Protein AF-A0A0F9AWV9-F1 (afdb_monomer_lite)

Organism: NCBI:txid412755

Foldseek 3Di:
DDPPDPDPVV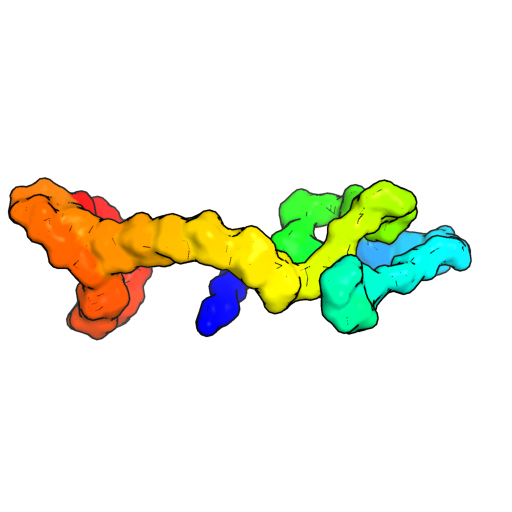LLVVQVVVLVVVQVVDPCQDWAAAPPPRHTDDLSVVCSVVVVDHSVVSSVQNVDPPDHDHDPVVVCVVCVVVVVVVVVVVQWDAFPPPRHTDRPVVVCVVVVNDDPVNCVVRD

Radius of gyration: 19.89 Å; chains: 1; bounding box: 36×35×56 Å

Secondary structure (DSSP, 8-state):
--------HHHHHHHHHHHHHHHHH-TT---EE-TTT--EE-HHHHHHHTTTS-HHHHHHHHH-SS-----HHHHHHHTHHHHHHHHHHHHEEE-TTT--EEEHHHHHHHTTT--TTTTTTT-

Structure (mmCIF, N/CA/C/O backbone):
data_AF-A0A0F9AWV9-F1
#
_entry.id   AF-A0A0F9AWV9-F1
#
loop_
_atom_site.group_PDB
_atom_site.id
_atom_site.type_symbol
_atom_site.label_atom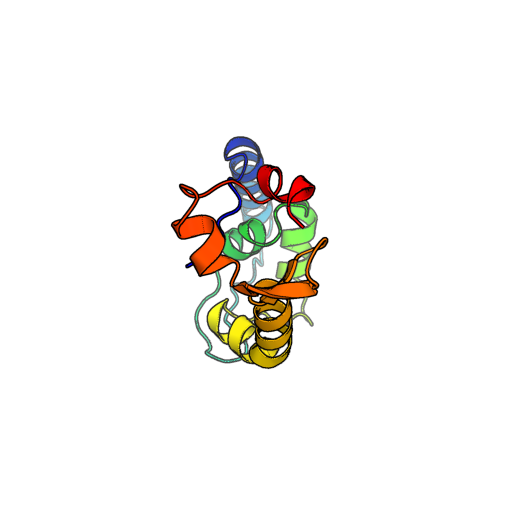_id
_atom_site.label_alt_id
_atom_site.label_comp_id
_atom_site.label_asym_id
_atom_site.label_entity_id
_atom_site.label_seq_id
_atom_site.pdbx_PDB_ins_code
_atom_site.Cartn_x
_atom_site.Cartn_y
_atom_site.Cartn_z
_atom_site.occupancy
_atom_site.B_iso_or_equiv
_atom_site.auth_seq_id
_atom_site.auth_comp_id
_atom_site.auth_asym_id
_atom_site.auth_atom_id
_atom_site.pdbx_PDB_model_num
ATOM 1 N N . MET A 1 1 ? -16.782 7.134 6.431 1.00 32.28 1 MET A N 1
ATOM 2 C CA . MET A 1 1 ? -15.881 8.279 6.681 1.00 32.28 1 MET A CA 1
ATOM 3 C C . MET A 1 1 ? -14.447 7.781 6.620 1.00 32.28 1 MET A C 1
ATOM 5 O O . MET A 1 1 ? -14.052 6.996 7.470 1.00 32.28 1 MET A O 1
ATOM 9 N N . SER A 1 2 ? -13.712 8.127 5.565 1.00 36.44 2 SER A N 1
ATOM 10 C CA . SER A 1 2 ? -12.294 7.796 5.407 1.00 36.44 2 SER A CA 1
ATOM 11 C C . SER A 1 2 ? -11.456 8.670 6.339 1.00 36.44 2 SER A C 1
ATOM 13 O O . SER A 1 2 ? -11.571 9.894 6.333 1.00 36.44 2 SER A O 1
ATOM 15 N N . TYR A 1 3 ? -10.640 8.023 7.167 1.00 35.41 3 TYR A N 1
ATOM 16 C CA . TYR A 1 3 ? -9.728 8.654 8.114 1.00 35.41 3 TYR A CA 1
ATOM 17 C C . TYR A 1 3 ? -8.543 9.250 7.338 1.00 35.41 3 TYR A C 1
ATOM 19 O O . TYR A 1 3 ? -7.450 8.694 7.308 1.00 35.41 3 TYR A O 1
ATOM 27 N N . PHE A 1 4 ? -8.763 10.364 6.641 1.00 39.56 4 PHE A N 1
ATOM 28 C CA . PHE A 1 4 ? -7.668 11.119 6.047 1.00 39.56 4 PHE A CA 1
ATOM 29 C C . PHE A 1 4 ? -6.883 11.767 7.191 1.00 39.56 4 PHE A C 1
ATOM 31 O O . PHE A 1 4 ? -7.268 12.813 7.718 1.00 39.56 4 PHE A O 1
ATOM 38 N N . ARG A 1 5 ? -5.767 11.138 7.595 1.00 48.06 5 ARG A N 1
ATOM 39 C CA . ARG A 1 5 ? -4.667 11.873 8.232 1.00 48.06 5 ARG A CA 1
ATOM 40 C C . ARG A 1 5 ? -4.451 13.119 7.373 1.00 48.06 5 ARG A C 1
ATOM 42 O O . ARG A 1 5 ? -4.350 12.999 6.155 1.00 48.06 5 ARG A O 1
ATOM 49 N N . LYS A 1 6 ? -4.431 14.307 7.982 1.00 45.22 6 LYS A N 1
ATOM 50 C CA . LYS A 1 6 ? -3.985 15.533 7.309 1.00 45.22 6 LYS A CA 1
ATOM 51 C C . LYS A 1 6 ? -2.525 15.313 6.920 1.00 45.22 6 LYS A C 1
ATOM 53 O O . LYS A 1 6 ? -1.625 15.546 7.720 1.00 45.22 6 LYS A O 1
ATOM 58 N N . LEU A 1 7 ? -2.315 14.735 5.743 1.00 53.72 7 LEU A N 1
ATOM 59 C CA . LEU A 1 7 ? -1.002 14.452 5.202 1.00 53.72 7 LEU A CA 1
ATOM 60 C C . LEU A 1 7 ? -0.325 15.790 4.935 1.00 53.72 7 LEU A C 1
ATOM 62 O O . LEU A 1 7 ? -0.938 16.725 4.417 1.00 53.72 7 LEU A O 1
ATOM 66 N N . ASN A 1 8 ? 0.949 15.885 5.305 1.00 60.72 8 ASN A N 1
ATOM 67 C CA . ASN A 1 8 ? 1.783 16.983 4.859 1.00 60.72 8 ASN A CA 1
ATOM 68 C C . ASN A 1 8 ? 2.010 16.774 3.355 1.00 60.72 8 ASN A C 1
ATOM 70 O O . ASN A 1 8 ? 2.891 16.012 2.955 1.00 60.72 8 ASN A O 1
ATOM 74 N N . ASN A 1 9 ? 1.134 17.373 2.539 1.00 71.31 9 ASN A N 1
ATOM 75 C CA . ASN A 1 9 ? 1.028 17.119 1.100 1.00 71.31 9 ASN A CA 1
ATOM 76 C C . ASN A 1 9 ? 2.391 17.177 0.393 1.00 71.31 9 ASN A C 1
ATOM 78 O O . ASN A 1 9 ? 2.637 16.382 -0.506 1.00 71.31 9 ASN A O 1
ATOM 82 N N . ALA A 1 10 ? 3.302 18.055 0.826 1.00 80.88 10 ALA A N 1
ATOM 83 C CA . ALA A 1 10 ? 4.619 18.219 0.214 1.00 80.88 10 ALA A CA 1
ATOM 84 C C . ALA A 1 10 ? 5.476 16.936 0.230 1.00 80.88 10 ALA A C 1
ATOM 86 O O . ALA A 1 10 ? 6.055 16.576 -0.793 1.00 80.88 10 ALA A O 1
ATOM 87 N N . ALA A 1 11 ? 5.526 16.218 1.357 1.00 81.44 11 ALA A N 1
ATOM 88 C CA . ALA A 1 11 ? 6.337 15.003 1.482 1.00 81.44 11 ALA A CA 1
ATOM 89 C C . ALA A 1 11 ? 5.775 13.848 0.636 1.00 81.44 11 ALA A C 1
ATOM 91 O O . ALA A 1 11 ? 6.528 13.108 0.003 1.00 81.44 11 ALA A O 1
ATOM 92 N N . LEU A 1 12 ? 4.443 13.730 0.576 1.00 84.38 12 LEU A N 1
ATOM 93 C CA . LEU A 1 12 ? 3.780 12.757 -0.291 1.00 84.38 12 LEU A CA 1
ATOM 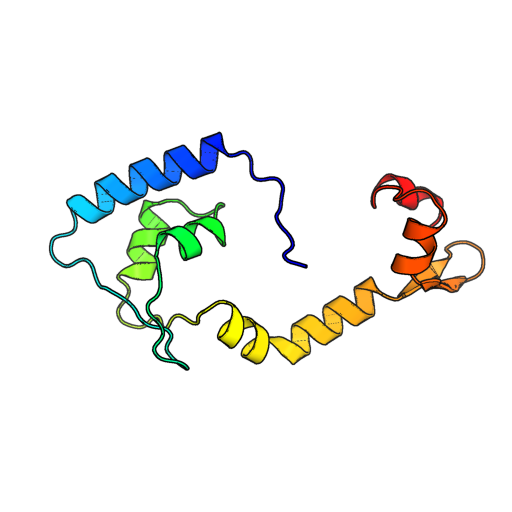94 C C . LEU A 1 12 ? 4.086 13.044 -1.765 1.00 84.38 12 LEU A C 1
ATOM 96 O O . LEU A 1 12 ? 4.458 12.132 -2.502 1.00 84.38 12 LEU A O 1
ATOM 100 N N . TRP A 1 13 ? 3.972 14.307 -2.187 1.00 87.75 13 TRP A N 1
ATOM 101 C CA . TRP A 1 13 ? 4.258 14.710 -3.564 1.00 87.75 13 TRP A CA 1
ATOM 102 C C . TRP A 1 13 ? 5.706 14.422 -3.965 1.00 87.75 13 TRP A C 1
ATOM 104 O O . TRP A 1 13 ? 5.933 13.885 -5.050 1.00 87.75 13 TRP A O 1
ATOM 114 N N . ASP A 1 14 ? 6.678 14.695 -3.093 1.00 90.44 14 ASP A N 1
ATOM 115 C CA . ASP A 1 14 ? 8.084 14.362 -3.348 1.00 90.44 14 ASP A CA 1
ATOM 116 C C . ASP A 1 14 ? 8.293 12.845 -3.528 1.00 90.44 14 ASP A C 1
ATOM 118 O O . ASP A 1 14 ? 8.901 12.405 -4.509 1.00 90.44 14 ASP A O 1
ATOM 122 N N . ASN A 1 15 ? 7.701 12.020 -2.656 1.00 89.31 15 ASN A N 1
ATOM 123 C CA . ASN A 1 15 ? 7.754 10.564 -2.797 1.00 89.31 15 ASN A CA 1
ATOM 124 C C . ASN A 1 15 ? 7.067 10.069 -4.079 1.00 89.31 15 ASN A C 1
ATOM 126 O O . ASN A 1 15 ? 7.610 9.192 -4.753 1.00 89.31 15 ASN A O 1
ATOM 130 N N . ILE A 1 16 ? 5.931 10.655 -4.472 1.00 92.44 16 ILE A N 1
ATOM 131 C CA . ILE A 1 16 ? 5.262 10.346 -5.746 1.00 92.44 16 ILE A CA 1
ATOM 132 C C . ILE A 1 16 ? 6.184 10.671 -6.927 1.00 92.44 16 ILE A C 1
ATOM 134 O O . ILE A 1 16 ? 6.307 9.867 -7.854 1.00 92.44 16 ILE A O 1
ATOM 138 N N . HIS A 1 17 ? 6.855 11.826 -6.913 1.00 93.38 17 HIS A N 1
ATOM 139 C CA . HIS A 1 17 ? 7.781 12.211 -7.979 1.00 93.38 17 HIS A CA 1
ATOM 140 C C . HIS A 1 17 ? 8.975 11.259 -8.083 1.00 93.38 17 HIS A C 1
ATOM 142 O O . HIS A 1 17 ? 9.335 10.844 -9.190 1.00 93.38 17 HIS A O 1
ATOM 148 N N . LYS A 1 18 ? 9.568 10.877 -6.950 1.00 94.75 18 LYS A N 1
ATOM 149 C CA . LYS A 1 18 ? 10.671 9.906 -6.899 1.00 94.75 18 LYS A CA 1
ATOM 150 C C . LYS A 1 18 ? 10.229 8.516 -7.359 1.00 94.75 18 LYS A C 1
ATOM 152 O O . LYS A 1 18 ? 10.927 7.881 -8.153 1.00 94.75 18 LYS A O 1
ATOM 157 N N . LEU A 1 19 ? 9.039 8.080 -6.948 1.00 94.56 19 LEU A N 1
ATOM 158 C CA . LEU A 1 19 ? 8.456 6.814 -7.385 1.00 94.56 19 LEU A CA 1
ATOM 159 C C . LEU A 1 19 ? 8.210 6.810 -8.898 1.00 94.56 19 LEU A C 1
ATOM 161 O O . LEU A 1 19 ? 8.636 5.882 -9.574 1.00 94.56 19 LEU A O 1
ATOM 165 N N . ARG A 1 20 ? 7.627 7.879 -9.457 1.00 95.19 20 ARG A N 1
ATOM 166 C CA . ARG A 1 20 ? 7.433 8.033 -10.912 1.00 95.19 20 ARG A CA 1
ATOM 167 C C . ARG A 1 20 ? 8.735 7.899 -11.693 1.00 95.19 20 ARG A C 1
ATOM 169 O O . ARG A 1 20 ? 8.751 7.249 -12.734 1.00 95.19 20 ARG A O 1
ATOM 176 N N . LYS A 1 21 ? 9.818 8.517 -11.213 1.00 95.31 21 LYS A N 1
ATOM 177 C CA . LYS A 1 21 ? 11.145 8.380 -11.835 1.00 95.31 21 LYS A CA 1
ATOM 178 C C . LYS A 1 21 ? 11.640 6.936 -11.774 1.00 95.31 21 LYS A C 1
ATOM 180 O O . LYS A 1 21 ? 12.105 6.429 -12.784 1.00 95.31 21 LYS A O 1
ATOM 185 N N . SER A 1 22 ? 11.480 6.278 -10.629 1.00 94.56 22 SER A N 1
ATOM 186 C CA . SER A 1 22 ? 11.914 4.889 -10.430 1.00 94.56 22 SER A CA 1
ATOM 187 C C . SER A 1 22 ? 11.142 3.913 -11.323 1.00 94.56 22 SER A C 1
ATOM 189 O O . SER A 1 22 ? 11.748 3.060 -11.955 1.00 94.56 22 SER A O 1
ATOM 191 N N . ILE A 1 23 ? 9.824 4.094 -11.460 1.00 94.75 23 ILE A N 1
ATOM 192 C CA . ILE A 1 23 ? 8.973 3.283 -12.345 1.00 94.75 23 ILE A CA 1
ATOM 193 C C . ILE A 1 23 ? 9.407 3.412 -13.808 1.00 94.75 23 ILE A C 1
ATOM 195 O O . ILE A 1 23 ? 9.476 2.413 -14.509 1.00 94.75 23 ILE A O 1
ATOM 199 N N . LYS A 1 24 ? 9.741 4.623 -14.274 1.00 93.81 24 LYS A N 1
ATOM 200 C CA . LYS A 1 24 ? 10.216 4.834 -15.655 1.00 93.81 24 LYS A CA 1
ATOM 201 C C . LYS A 1 24 ? 11.536 4.123 -15.962 1.00 93.81 24 LYS A C 1
ATOM 203 O O . LYS A 1 24 ? 11.816 3.869 -17.127 1.00 93.81 24 LYS A O 1
ATOM 208 N N . LEU A 1 25 ? 12.349 3.867 -14.939 1.00 93.62 25 LEU A N 1
ATOM 209 C CA . LEU A 1 25 ? 13.610 3.137 -15.066 1.00 93.62 25 LEU A CA 1
ATOM 210 C C . LEU A 1 25 ? 13.419 1.620 -14.939 1.00 93.62 25 LEU A C 1
ATOM 212 O O . LEU A 1 25 ? 14.362 0.885 -15.205 1.00 93.62 25 LEU A O 1
ATOM 216 N N . GLU A 1 26 ? 12.230 1.154 -14.544 1.00 93.00 26 GLU A N 1
ATOM 217 C CA . GLU A 1 26 ? 11.909 -0.262 -14.389 1.00 93.00 26 GLU A CA 1
ATOM 218 C C . GLU A 1 26 ? 11.282 -0.798 -15.689 1.00 93.00 26 GLU A C 1
ATOM 220 O O . GLU A 1 26 ? 10.096 -0.566 -15.941 1.00 93.00 26 GLU A O 1
ATOM 225 N N . PRO A 1 27 ? 12.042 -1.519 -16.536 1.00 89.00 27 PRO A N 1
ATOM 226 C CA . PRO A 1 27 ? 11.573 -1.935 -17.859 1.00 89.00 27 PRO A CA 1
ATOM 227 C C . PRO A 1 27 ? 10.408 -2.927 -17.798 1.00 89.00 27 PRO A C 1
ATOM 229 O O . PRO A 1 27 ? 9.617 -2.996 -18.733 1.00 89.00 27 PRO A O 1
ATOM 232 N N . ASN A 1 28 ? 10.285 -3.680 -16.701 1.00 92.31 28 ASN A N 1
ATOM 233 C CA . ASN A 1 28 ? 9.254 -4.699 -16.514 1.00 92.31 28 ASN A CA 1
ATOM 234 C C . ASN A 1 28 ? 8.311 -4.331 -15.366 1.00 92.31 28 ASN A C 1
ATOM 236 O O . ASN A 1 28 ? 8.006 -5.164 -14.506 1.00 92.31 28 ASN A O 1
ATOM 240 N N . PHE A 1 29 ? 7.870 -3.072 -15.324 1.00 94.25 29 PHE A N 1
ATOM 241 C CA . PHE A 1 29 ? 6.962 -2.619 -14.282 1.00 94.25 29 PHE A CA 1
ATOM 242 C C . PHE A 1 29 ? 5.657 -3.428 -14.304 1.00 94.25 29 PHE A C 1
ATOM 244 O O . PHE A 1 29 ? 4.849 -3.325 -15.222 1.00 94.25 29 PHE A O 1
ATOM 251 N N . LYS A 1 30 ? 5.444 -4.234 -13.262 1.00 93.38 30 LYS A N 1
ATOM 252 C CA . LYS A 1 30 ? 4.216 -5.018 -13.108 1.00 93.38 30 LYS A CA 1
ATOM 253 C C . LYS A 1 30 ? 2.993 -4.154 -12.845 1.00 93.38 30 LYS A C 1
ATOM 255 O O . LYS A 1 30 ? 2.906 -3.477 -11.819 1.00 93.38 30 LYS A O 1
ATOM 260 N N . GLU A 1 31 ? 1.996 -4.301 -13.698 1.00 94.12 31 GLU A N 1
ATOM 261 C CA . GLU A 1 31 ? 0.622 -3.944 -13.370 1.00 94.12 31 GLU A CA 1
ATOM 262 C C . GLU A 1 31 ? 0.045 -4.976 -12.399 1.00 94.12 31 GLU A C 1
ATOM 264 O O . GLU A 1 31 ? 0.367 -6.167 -12.454 1.00 94.12 31 GLU A O 1
ATOM 269 N N . ARG A 1 32 ? -0.778 -4.515 -11.456 1.00 94.88 32 ARG A N 1
ATOM 270 C CA . ARG A 1 32 ? -1.374 -5.386 -10.443 1.00 94.88 32 ARG A CA 1
ATOM 271 C C . ARG A 1 32 ? -2.866 -5.209 -10.372 1.00 94.88 32 ARG A C 1
ATOM 273 O O . ARG A 1 32 ? -3.396 -4.114 -10.521 1.00 94.88 32 ARG A O 1
ATOM 280 N N . VAL A 1 33 ? -3.513 -6.310 -10.028 1.00 96.31 33 VAL A N 1
ATOM 281 C CA . VAL A 1 33 ? -4.933 -6.368 -9.721 1.00 96.31 33 VAL A CA 1
ATOM 282 C C . VAL A 1 33 ? -5.130 -6.863 -8.296 1.00 96.31 33 VAL A C 1
ATOM 284 O O . VAL A 1 33 ? -4.284 -7.563 -7.736 1.00 96.31 33 VAL A O 1
ATOM 287 N N . CYS A 1 34 ? -6.267 -6.507 -7.711 1.00 95.88 34 CYS A N 1
ATOM 288 C CA . CYS A 1 34 ? -6.722 -7.041 -6.444 1.00 95.88 34 CYS A CA 1
ATOM 289 C C . CYS A 1 34 ? -6.832 -8.558 -6.560 1.00 95.88 34 CYS A C 1
ATOM 291 O O . CYS A 1 34 ? -7.523 -9.068 -7.444 1.00 95.88 34 CYS A O 1
ATOM 293 N N . TRP A 1 35 ? -6.202 -9.274 -5.637 1.00 95.19 35 TRP A N 1
ATOM 294 C CA . TRP A 1 35 ? -6.224 -10.728 -5.617 1.00 95.19 35 TRP A CA 1
ATOM 295 C C . TRP A 1 35 ? -7.652 -11.287 -5.580 1.00 95.19 35 TRP A C 1
ATOM 297 O O . TRP A 1 35 ? -7.970 -12.211 -6.328 1.00 95.19 35 TRP A O 1
ATOM 307 N N . ASN A 1 36 ? -8.527 -10.654 -4.794 1.00 94.69 36 ASN A N 1
ATOM 308 C CA . ASN A 1 36 ? -9.907 -11.085 -4.600 1.00 94.69 36 ASN A CA 1
ATOM 309 C C . ASN A 1 36 ? -10.851 -10.652 -5.738 1.00 94.69 36 ASN A C 1
ATOM 311 O O . ASN A 1 36 ? -11.442 -11.493 -6.405 1.00 94.69 36 ASN A O 1
ATOM 315 N N . CYS A 1 37 ? -10.998 -9.344 -5.989 1.00 95.00 37 CYS A N 1
ATOM 316 C CA . CYS A 1 37 ? -12.012 -8.828 -6.924 1.00 95.00 37 CYS A CA 1
ATOM 317 C C . CYS A 1 37 ? -11.488 -8.496 -8.328 1.00 95.00 37 CYS A C 1
ATOM 319 O O . CYS A 1 37 ? -12.239 -7.971 -9.144 1.00 95.00 37 CYS A O 1
ATOM 321 N N . LYS A 1 38 ? -10.199 -8.736 -8.597 1.00 96.44 38 LYS A N 1
ATOM 322 C CA . LYS A 1 38 ? -9.524 -8.475 -9.884 1.00 96.44 38 LYS A CA 1
ATOM 323 C C . LYS A 1 38 ? -9.554 -7.020 -10.373 1.00 96.44 38 LYS A C 1
ATOM 325 O O . LYS A 1 38 ? -9.097 -6.742 -11.473 1.00 96.44 38 LYS A O 1
ATOM 330 N N . LYS A 1 39 ? -10.007 -6.076 -9.542 1.00 95.19 39 LYS A N 1
ATOM 331 C CA . LYS A 1 39 ? -9.911 -4.635 -9.810 1.00 95.19 39 LYS A CA 1
ATOM 332 C C . LYS A 1 39 ? -8.448 -4.212 -9.947 1.00 95.19 39 LYS A C 1
ATOM 334 O O . LYS A 1 39 ? -7.642 -4.571 -9.092 1.00 95.19 39 LYS A O 1
ATOM 339 N N . GLU A 1 40 ? -8.133 -3.408 -10.953 1.00 96.12 40 GLU A N 1
ATOM 340 C CA . GLU A 1 40 ? -6.815 -2.787 -11.114 1.00 96.12 40 GLU A CA 1
ATOM 341 C C . GLU A 1 40 ? -6.408 -1.985 -9.874 1.00 96.12 40 GLU A C 1
ATOM 343 O O . GLU A 1 40 ? -7.223 -1.307 -9.236 1.00 96.12 40 GLU A O 1
ATOM 348 N N . LEU A 1 41 ? -5.132 -2.093 -9.516 1.00 94.88 41 LEU A N 1
ATOM 349 C CA . LEU A 1 41 ? -4.548 -1.407 -8.377 1.00 94.88 41 LEU A CA 1
ATOM 350 C C . LEU A 1 41 ? -3.550 -0.363 -8.847 1.00 94.88 41 LEU A C 1
ATOM 352 O O . LEU A 1 41 ? -2.743 -0.594 -9.745 1.00 94.88 41 LEU A O 1
ATOM 356 N N . ASN A 1 42 ? -3.559 0.766 -8.152 1.00 93.38 42 ASN A N 1
ATOM 357 C CA . ASN A 1 42 ? -2.644 1.857 -8.399 1.00 93.38 42 ASN A CA 1
ATOM 358 C C . ASN A 1 42 ? -1.565 1.892 -7.309 1.00 93.38 42 ASN A C 1
ATOM 360 O O . ASN A 1 42 ? -1.862 2.017 -6.120 1.00 93.38 42 ASN A O 1
ATOM 364 N N . ILE A 1 43 ? -0.298 1.822 -7.715 1.00 93.94 43 ILE A N 1
ATOM 365 C CA . ILE A 1 43 ? 0.842 1.895 -6.793 1.00 93.94 43 ILE A CA 1
ATOM 366 C C . ILE A 1 43 ? 0.885 3.217 -6.010 1.00 93.94 43 ILE A C 1
ATOM 368 O O . ILE A 1 43 ? 1.390 3.247 -4.890 1.00 93.94 43 ILE A O 1
ATOM 372 N N . TYR A 1 44 ? 0.340 4.311 -6.555 1.00 92.19 44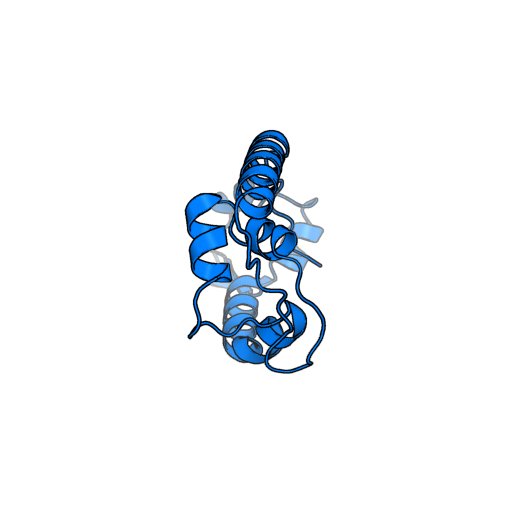 TYR A N 1
ATOM 373 C CA . TYR A 1 44 ? 0.287 5.592 -5.845 1.00 92.19 44 TYR A CA 1
ATOM 374 C C . TYR A 1 44 ? -0.701 5.561 -4.674 1.00 92.19 44 TYR A C 1
ATOM 376 O O . TYR A 1 44 ? -0.423 6.178 -3.648 1.00 92.19 44 TYR A O 1
ATOM 384 N N . ASP A 1 45 ? -1.797 4.805 -4.791 1.00 88.31 45 ASP A N 1
ATOM 385 C CA . ASP A 1 45 ? -2.726 4.591 -3.676 1.00 88.31 45 ASP A CA 1
ATOM 386 C C . ASP A 1 45 ? -2.030 3.776 -2.579 1.00 88.31 45 ASP A C 1
ATOM 388 O O . ASP A 1 45 ? -2.077 4.133 -1.405 1.00 88.31 45 ASP A O 1
ATOM 392 N N . PHE A 1 46 ? -1.272 2.746 -2.975 1.00 90.19 46 PHE A N 1
ATOM 393 C CA . PHE A 1 46 ? -0.470 1.950 -2.046 1.00 90.19 46 PHE A CA 1
ATOM 394 C C . PHE A 1 46 ? 0.611 2.784 -1.335 1.00 90.19 46 PHE A C 1
ATOM 396 O O . PH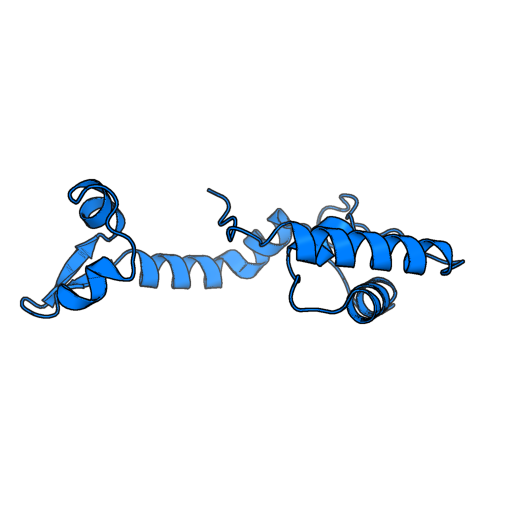E A 1 46 ? 0.781 2.656 -0.125 1.00 90.19 46 PHE A O 1
ATOM 403 N N . LEU A 1 47 ? 1.301 3.683 -2.046 1.00 90.00 47 LEU A N 1
ATOM 404 C CA . LEU A 1 47 ? 2.232 4.642 -1.439 1.00 90.00 47 LEU A CA 1
ATOM 405 C C . LEU A 1 47 ? 1.517 5.582 -0.457 1.00 90.00 47 LEU A C 1
ATOM 407 O O . LEU A 1 47 ? 2.042 5.850 0.619 1.00 90.00 47 LEU A O 1
ATOM 411 N N . SER A 1 48 ? 0.339 6.095 -0.823 1.00 87.56 48 SER A N 1
ATOM 412 C CA . SER A 1 48 ? -0.430 7.011 0.028 1.00 87.56 48 SER A CA 1
ATOM 413 C C . SER A 1 48 ? -0.860 6.352 1.341 1.00 87.56 48 SER A C 1
ATOM 415 O O . SER A 1 48 ? -0.848 7.009 2.383 1.00 87.56 48 SER A O 1
ATOM 417 N N . ASP A 1 49 ? -1.212 5.067 1.297 1.00 84.25 49 ASP A N 1
ATOM 418 C CA . ASP A 1 49 ? -1.583 4.286 2.480 1.00 84.25 49 ASP A CA 1
ATOM 419 C C . ASP A 1 49 ? -0.369 3.913 3.358 1.00 84.25 49 ASP A C 1
ATOM 421 O O . ASP A 1 49 ? -0.551 3.613 4.535 1.00 84.25 49 ASP A O 1
ATOM 425 N N . ASN A 1 50 ? 0.858 3.975 2.817 1.00 86.00 50 ASN A N 1
ATOM 426 C CA . ASN A 1 50 ? 2.107 3.568 3.479 1.00 86.00 50 ASN A CA 1
ATOM 427 C C . ASN A 1 50 ? 3.191 4.661 3.366 1.00 86.00 50 ASN A C 1
ATOM 429 O O . ASN A 1 50 ? 4.327 4.399 2.961 1.00 86.00 50 ASN A O 1
ATOM 433 N N . ILE A 1 51 ? 2.834 5.913 3.672 1.00 84.25 51 ILE A N 1
ATOM 434 C CA . ILE A 1 51 ? 3.690 7.091 3.429 1.00 84.25 51 ILE A CA 1
ATOM 435 C C . ILE A 1 51 ? 5.029 7.063 4.183 1.00 84.25 51 ILE A C 1
ATOM 437 O O . ILE A 1 51 ? 5.992 7.712 3.775 1.00 84.25 51 ILE A O 1
ATOM 441 N N . GLU A 1 52 ? 5.099 6.332 5.291 1.00 86.25 52 GLU A N 1
ATOM 442 C CA . GLU A 1 52 ? 6.315 6.115 6.073 1.00 86.25 52 GLU A CA 1
ATOM 443 C C . GLU A 1 52 ? 7.375 5.290 5.330 1.00 86.25 52 GLU A C 1
ATOM 445 O O . GLU A 1 52 ? 8.552 5.331 5.693 1.00 86.25 52 GLU A O 1
ATOM 450 N N . LEU A 1 53 ? 6.978 4.554 4.290 1.00 88.44 53 LEU A N 1
ATOM 451 C CA . LEU A 1 53 ? 7.881 3.747 3.485 1.00 88.44 53 LEU A CA 1
ATOM 452 C C . LEU A 1 53 ? 8.526 4.590 2.380 1.00 88.44 53 LEU A C 1
ATOM 454 O O . LEU A 1 53 ? 7.915 5.469 1.771 1.00 88.44 53 LEU A O 1
ATOM 458 N N . SER A 1 54 ? 9.790 4.294 2.078 1.00 91.69 54 SER A N 1
ATOM 459 C CA . SER A 1 54 ? 10.487 4.949 0.974 1.00 91.69 54 SER A CA 1
ATOM 460 C C . SER A 1 54 ? 9.938 4.485 -0.379 1.00 91.69 54 SER A C 1
ATOM 462 O O . SER A 1 54 ? 9.525 3.337 -0.545 1.00 91.69 54 SER A O 1
ATOM 464 N N . HIS A 1 55 ? 10.002 5.35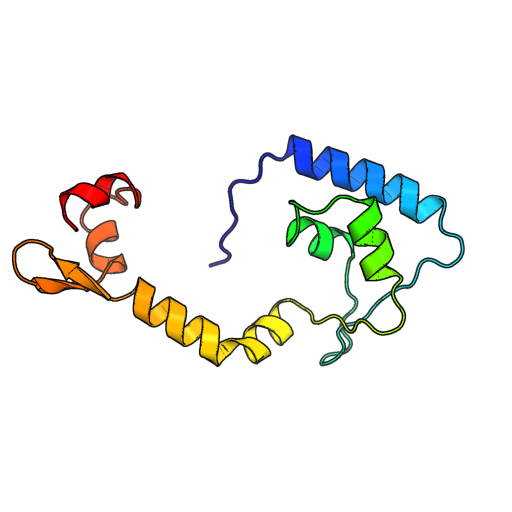4 -1.391 1.00 91.81 55 HIS A N 1
ATOM 465 C CA . HIS A 1 55 ? 9.590 5.014 -2.759 1.00 91.81 55 HIS A CA 1
ATOM 466 C C . HIS A 1 55 ? 10.310 3.771 -3.322 1.00 91.81 55 HIS A C 1
ATOM 468 O O . HIS A 1 55 ? 9.691 2.983 -4.033 1.00 91.81 55 HIS A O 1
ATOM 474 N N . VAL A 1 56 ? 11.590 3.565 -2.982 1.00 93.88 56 VAL A N 1
ATOM 475 C CA . VAL A 1 56 ? 12.363 2.378 -3.395 1.00 93.88 56 VAL A CA 1
ATOM 476 C C . VAL A 1 56 ? 11.771 1.109 -2.788 1.00 93.88 56 VAL A C 1
ATOM 478 O O . VAL A 1 56 ? 11.610 0.105 -3.480 1.00 93.88 56 VAL A O 1
ATOM 481 N N . PHE A 1 57 ? 11.413 1.156 -1.505 1.00 95.00 57 PHE A N 1
ATOM 482 C CA . PHE A 1 57 ? 10.828 0.014 -0.814 1.00 95.00 57 PHE A CA 1
ATOM 483 C C . PHE A 1 57 ? 9.400 -0.276 -1.296 1.00 95.00 57 PHE A C 1
ATOM 485 O O . PHE A 1 57 ? 9.040 -1.426 -1.517 1.00 95.00 57 PHE A O 1
ATOM 492 N N . ILE A 1 58 ? 8.603 0.762 -1.561 1.00 95.12 58 ILE A N 1
ATOM 493 C CA . ILE A 1 58 ? 7.285 0.607 -2.189 1.00 95.12 58 ILE A CA 1
ATOM 494 C C . ILE A 1 58 ? 7.401 -0.087 -3.547 1.00 95.12 58 ILE A C 1
ATOM 496 O O . ILE A 1 58 ? 6.656 -1.030 -3.817 1.00 95.12 58 ILE A O 1
ATOM 500 N N . LEU A 1 59 ? 8.354 0.332 -4.385 1.00 95.81 59 LEU A N 1
ATOM 501 C CA . LEU A 1 59 ? 8.583 -0.302 -5.679 1.00 95.81 59 LEU A CA 1
ATOM 502 C C . LEU A 1 59 ? 9.039 -1.761 -5.526 1.00 95.81 59 LEU A C 1
ATOM 504 O O . LEU A 1 59 ? 8.548 -2.618 -6.258 1.00 95.81 59 LEU A O 1
ATOM 508 N N . SER A 1 60 ? 9.920 -2.074 -4.569 1.00 95.38 60 SER A N 1
ATOM 509 C CA . SER A 1 60 ? 10.392 -3.450 -4.358 1.00 95.38 60 SER A CA 1
ATOM 510 C C . SER A 1 60 ? 9.272 -4.386 -3.889 1.00 95.38 60 SER A C 1
ATOM 512 O O . SER A 1 60 ? 9.142 -5.496 -4.411 1.00 95.38 60 SER A O 1
ATOM 514 N N . LEU A 1 61 ? 8.406 -3.925 -2.980 1.00 95.38 61 LEU A N 1
ATOM 515 C CA . LEU A 1 61 ? 7.199 -4.649 -2.576 1.00 95.38 61 LEU A CA 1
ATOM 516 C C . LEU A 1 61 ? 6.260 -4.841 -3.769 1.00 95.38 61 LEU A C 1
ATOM 518 O O . LEU A 1 61 ? 5.782 -5.947 -4.021 1.00 95.38 61 LEU A O 1
ATOM 522 N N . TRP A 1 62 ? 6.042 -3.785 -4.551 1.00 95.94 62 TRP A N 1
ATOM 523 C CA . TRP A 1 62 ? 5.193 -3.851 -5.732 1.00 95.94 62 TRP A CA 1
ATOM 524 C C . TRP A 1 62 ? 5.741 -4.796 -6.803 1.00 95.94 62 TRP A C 1
ATOM 526 O O . TRP A 1 62 ? 4.970 -5.474 -7.470 1.00 95.94 62 TRP A O 1
ATOM 536 N N . GLN A 1 63 ? 7.054 -4.934 -6.969 1.00 95.00 63 GLN A N 1
ATOM 537 C CA . GLN A 1 63 ? 7.625 -5.884 -7.933 1.00 95.00 63 GLN A CA 1
ATOM 538 C C . GLN A 1 63 ? 7.751 -7.320 -7.386 1.00 95.00 63 GLN A C 1
ATOM 540 O O . GLN A 1 63 ? 7.963 -8.261 -8.164 1.00 95.00 63 GLN A O 1
ATOM 545 N N . ASN A 1 64 ? 7.557 -7.533 -6.080 1.00 95.69 64 ASN A N 1
ATOM 546 C CA . ASN A 1 64 ? 7.726 -8.833 -5.427 1.00 95.69 64 ASN A CA 1
ATOM 547 C C . ASN A 1 64 ? 6.774 -9.905 -5.992 1.00 95.69 64 ASN A C 1
ATOM 549 O O . ASN A 1 64 ? 5.564 -9.724 -6.039 1.00 95.69 64 ASN A O 1
ATOM 553 N N . ARG A 1 65 ? 7.298 -11.060 -6.410 1.00 91.81 65 ARG A N 1
ATOM 554 C CA . ARG A 1 65 ? 6.500 -12.111 -7.074 1.00 91.81 65 ARG A CA 1
ATOM 555 C C . ARG A 1 65 ? 5.502 -12.829 -6.163 1.00 91.81 65 ARG A C 1
ATOM 557 O O . ARG A 1 65 ? 4.543 -13.381 -6.679 1.00 91.81 65 ARG A O 1
ATOM 564 N N . ILE A 1 66 ? 5.748 -12.832 -4.860 1.00 93.94 66 ILE A N 1
ATOM 565 C CA . ILE A 1 66 ? 4.995 -13.615 -3.874 1.00 93.94 66 ILE A CA 1
ATOM 566 C C . ILE A 1 66 ? 3.885 -12.767 -3.244 1.00 93.94 66 ILE A C 1
ATOM 568 O O . ILE A 1 66 ? 2.883 -13.298 -2.782 1.00 93.94 66 ILE A O 1
ATOM 572 N N . LEU A 1 67 ? 4.044 -11.440 -3.232 1.00 91.94 67 LEU A N 1
ATOM 573 C CA . LEU A 1 67 ? 3.068 -10.556 -2.607 1.00 91.94 67 LEU A CA 1
ATOM 574 C C . LEU A 1 67 ? 1.787 -10.434 -3.438 1.00 91.94 67 LEU A C 1
ATOM 576 O O . LEU A 1 67 ? 1.810 -10.042 -4.610 1.00 91.94 67 LEU A O 1
ATOM 580 N N . GLU A 1 68 ? 0.670 -10.696 -2.770 1.00 92.50 68 GLU A N 1
ATOM 581 C CA . GLU A 1 68 ? -0.689 -10.471 -3.247 1.00 92.50 68 GLU A CA 1
ATOM 582 C C . GLU A 1 68 ? -1.252 -9.195 -2.622 1.00 92.50 68 GLU A C 1
ATOM 584 O O . GLU A 1 68 ? -1.115 -8.946 -1.424 1.00 92.50 68 GLU A O 1
ATOM 589 N N . PHE A 1 69 ? -1.914 -8.378 -3.437 1.00 93.06 69 PHE A N 1
ATOM 590 C CA . PHE A 1 69 ? -2.452 -7.093 -3.006 1.00 93.06 69 PHE A CA 1
ATOM 591 C C . PHE A 1 69 ? -3.973 -7.128 -3.030 1.00 93.06 69 PHE A C 1
ATOM 593 O O . PHE A 1 69 ? -4.587 -7.711 -3.922 1.00 93.06 69 PHE A O 1
ATOM 600 N N . HIS A 1 70 ? -4.588 -6.462 -2.060 1.00 91.69 70 HIS A N 1
ATOM 601 C CA . HIS A 1 70 ? -6.034 -6.312 -1.973 1.00 91.69 70 HIS A CA 1
ATOM 602 C C . HIS A 1 70 ? -6.404 -4.844 -2.156 1.00 91.69 70 HIS A C 1
ATOM 604 O O . HIS A 1 70 ? -5.730 -3.961 -1.631 1.00 91.69 70 HIS A O 1
ATOM 610 N N . CYS A 1 71 ? -7.496 -4.571 -2.872 1.00 90.50 71 CYS A N 1
ATOM 611 C CA . CYS A 1 71 ? -8.072 -3.230 -2.877 1.00 90.50 71 CYS A CA 1
ATOM 612 C C . CYS A 1 71 ? -8.597 -2.881 -1.475 1.00 90.50 71 CYS A C 1
ATOM 614 O O . CYS A 1 71 ? -8.912 -3.774 -0.681 1.00 90.50 71 CYS A O 1
ATOM 616 N N . CYS A 1 72 ? -8.753 -1.587 -1.185 1.00 85.75 72 CYS A N 1
ATOM 617 C CA . CYS A 1 72 ? -9.143 -1.112 0.145 1.00 85.75 72 CYS A CA 1
ATOM 618 C C . CYS A 1 72 ? -10.439 -1.759 0.668 1.00 85.75 72 CYS A C 1
ATOM 620 O O . CYS A 1 72 ? -10.571 -1.994 1.864 1.00 85.75 72 CYS A O 1
ATOM 622 N N . GLU A 1 73 ? -11.403 -2.050 -0.208 1.00 88.50 73 GLU A N 1
ATOM 623 C CA . GLU A 1 73 ? -12.662 -2.701 0.170 1.00 88.50 73 GLU A CA 1
ATOM 624 C C . GLU A 1 73 ? -12.464 -4.174 0.546 1.00 88.50 73 GLU A C 1
ATOM 626 O O . GLU A 1 73 ? -12.887 -4.601 1.619 1.00 88.50 73 GLU A O 1
ATOM 631 N N . CYS A 1 74 ? -11.745 -4.938 -0.281 1.00 88.62 74 CYS A N 1
ATOM 632 C CA . CYS A 1 74 ? -11.435 -6.336 0.023 1.00 88.62 74 CYS A CA 1
ATOM 633 C C . CYS A 1 74 ? -10.586 -6.454 1.295 1.00 88.62 74 CYS A C 1
ATOM 635 O O . CYS A 1 74 ? -10.834 -7.330 2.120 1.00 88.62 74 CYS A O 1
ATOM 637 N N . PHE A 1 75 ? -9.640 -5.535 1.498 1.00 87.75 75 PHE A N 1
ATOM 638 C CA . PHE A 1 75 ? -8.836 -5.477 2.715 1.00 87.75 75 PHE A CA 1
ATOM 639 C C . PHE A 1 75 ? -9.686 -5.204 3.965 1.00 87.75 75 PHE A C 1
ATOM 641 O O . PHE A 1 75 ? -9.527 -5.878 4.983 1.00 87.75 75 PHE A O 1
ATOM 648 N N . LYS A 1 76 ? -10.641 -4.266 3.890 1.00 84.19 76 LYS A N 1
ATOM 649 C CA . LYS A 1 76 ? -11.589 -4.007 4.987 1.00 84.19 76 LYS A CA 1
ATOM 650 C C . LYS A 1 76 ? -12.446 -5.223 5.308 1.00 84.19 76 LYS A C 1
ATOM 652 O O . LYS A 1 76 ? -12.683 -5.488 6.482 1.00 84.19 76 LYS A O 1
ATOM 657 N N . ASN A 1 77 ? -12.888 -5.962 4.294 1.00 85.31 77 ASN A N 1
ATOM 658 C CA . ASN A 1 77 ? -13.683 -7.170 4.500 1.00 85.31 77 ASN A CA 1
ATOM 659 C C . ASN A 1 77 ? -12.863 -8.261 5.203 1.00 85.31 77 ASN A C 1
ATOM 661 O O . ASN A 1 77 ? -13.333 -8.821 6.196 1.00 85.31 77 ASN A O 1
ATOM 665 N N . LEU A 1 78 ? -11.615 -8.478 4.769 1.00 82.69 78 LEU A N 1
ATOM 666 C CA . LEU A 1 78 ? -10.674 -9.410 5.405 1.00 82.69 78 LEU A CA 1
ATOM 667 C C . LEU A 1 78 ? -10.420 -9.061 6.876 1.00 82.69 78 LEU A C 1
ATOM 669 O O . LEU A 1 78 ? -10.415 -9.939 7.734 1.00 82.69 78 LEU A O 1
ATOM 673 N N . LYS A 1 79 ? -10.265 -7.770 7.183 1.00 80.94 79 LYS A N 1
ATOM 674 C CA . LYS A 1 79 ? -10.014 -7.277 8.544 1.00 80.94 79 LYS A CA 1
ATOM 675 C C . LYS A 1 79 ? -11.266 -6.852 9.301 1.00 80.94 79 LYS A C 1
ATOM 677 O O . LYS A 1 79 ? -11.166 -6.210 10.345 1.00 80.94 79 LYS A O 1
ATOM 682 N N . SER A 1 80 ? -12.455 -7.201 8.818 1.00 80.06 80 SER A N 1
ATOM 683 C CA . SER A 1 80 ? -13.710 -6.695 9.386 1.00 80.06 80 SER A CA 1
ATOM 684 C C . SER A 1 80 ? -13.875 -7.050 10.869 1.00 80.06 80 SER A C 1
ATOM 686 O O . SER A 1 80 ? -14.421 -6.257 11.633 1.00 80.06 80 SER A O 1
ATOM 688 N N . HIS A 1 81 ? -13.349 -8.196 11.306 1.00 73.06 81 HIS A N 1
ATOM 689 C CA . HIS A 1 81 ? -13.351 -8.617 12.708 1.00 73.06 81 HIS A CA 1
ATOM 690 C C . HIS A 1 81 ? -12.440 -7.747 13.591 1.00 73.06 81 HIS A C 1
ATOM 692 O O . HIS A 1 81 ? -12.882 -7.286 14.644 1.00 73.06 81 HIS A O 1
ATOM 698 N N . GLU A 1 82 ? -11.214 -7.459 13.138 1.00 74.25 82 GLU A N 1
ATOM 699 C CA . GLU A 1 82 ? -10.269 -6.556 13.817 1.00 74.25 82 GLU A CA 1
ATOM 700 C C . GLU A 1 82 ? -10.834 -5.130 13.879 1.00 74.25 82 GLU A C 1
ATOM 702 O O . GLU A 1 82 ? -10.866 -4.509 14.941 1.00 74.25 82 GLU A O 1
ATOM 707 N N . LEU A 1 83 ? -11.376 -4.639 12.760 1.00 69.81 83 LEU A N 1
ATOM 708 C CA . LEU A 1 83 ? -11.985 -3.312 12.667 1.00 69.81 83 LEU A CA 1
ATOM 709 C C . LEU A 1 83 ? -13.201 -3.178 13.591 1.00 69.81 83 LEU A C 1
ATOM 711 O O . LEU A 1 83 ? -13.342 -2.161 14.263 1.00 69.81 83 LEU A O 1
ATOM 715 N N . LYS A 1 84 ? -14.041 -4.215 13.703 1.00 73.62 84 LYS A N 1
ATOM 716 C CA . LYS A 1 84 ? -15.157 -4.247 14.665 1.00 73.62 84 LYS A CA 1
ATOM 717 C C . LYS A 1 84 ? -14.692 -4.272 16.120 1.00 73.62 84 LYS A C 1
ATOM 719 O O . LYS A 1 84 ? -15.453 -3.841 16.984 1.00 73.62 84 LYS A O 1
ATOM 724 N N . SER A 1 85 ? -13.522 -4.837 16.420 1.00 69.31 85 SER A N 1
ATOM 725 C CA . SER A 1 85 ? -12.939 -4.776 17.768 1.00 69.31 85 SER A CA 1
ATOM 726 C C . SER A 1 85 ? -12.492 -3.352 18.078 1.00 69.31 85 SER A C 1
ATOM 728 O O . SER A 1 85 ? -12.970 -2.760 19.037 1.00 69.31 85 SER A O 1
ATOM 730 N N . ILE A 1 86 ? -11.700 -2.759 17.183 1.00 66.44 86 ILE A N 1
ATOM 731 C CA . ILE A 1 86 ? -11.212 -1.382 17.312 1.00 66.44 86 ILE A CA 1
ATOM 732 C C . ILE A 1 86 ? -12.381 -0.391 17.403 1.00 66.44 86 ILE A C 1
ATOM 734 O O . ILE A 1 86 ? -12.373 0.497 18.246 1.00 66.44 86 ILE A O 1
ATOM 738 N N . GLU A 1 87 ? -13.424 -0.542 16.582 1.00 68.00 87 GLU A N 1
ATOM 739 C CA . GLU A 1 87 ? -14.618 0.306 16.670 1.00 68.00 87 GLU A CA 1
ATOM 740 C C . GLU A 1 87 ? -15.350 0.172 18.006 1.00 68.00 87 GLU A C 1
ATOM 742 O O . GLU A 1 87 ? -15.893 1.162 18.491 1.00 68.00 87 GLU A O 1
ATOM 747 N N . ARG A 1 88 ? -15.397 -1.026 18.598 1.00 65.62 88 ARG A N 1
ATOM 748 C CA . ARG A 1 88 ? -15.986 -1.218 19.929 1.00 65.62 88 ARG A CA 1
ATOM 749 C C . ARG A 1 88 ? -15.148 -0.512 20.992 1.00 65.62 88 ARG A C 1
ATOM 751 O O . ARG A 1 88 ? -15.710 0.259 21.767 1.00 65.62 88 ARG A O 1
ATOM 758 N N . ASP A 1 89 ? -13.830 -0.676 20.938 1.00 64.94 89 ASP A N 1
ATOM 759 C CA . ASP A 1 89 ? -12.881 -0.035 21.858 1.00 64.94 89 ASP A CA 1
ATOM 760 C C . ASP A 1 89 ? -12.881 1.502 21.725 1.00 64.94 89 ASP A C 1
ATOM 762 O O . ASP A 1 89 ? -12.626 2.234 22.683 1.00 64.94 89 ASP A O 1
ATOM 766 N N . LEU A 1 90 ? -13.191 2.016 20.530 1.00 63.56 90 LEU A N 1
ATOM 767 C CA . LEU A 1 90 ? -13.290 3.449 20.249 1.00 63.56 90 LEU A CA 1
ATOM 768 C C . LEU A 1 90 ? -14.685 4.040 20.495 1.00 63.56 90 LEU A C 1
ATOM 770 O O . LEU A 1 90 ? -14.795 5.258 20.610 1.00 63.56 90 LEU A O 1
ATOM 774 N N . LYS A 1 91 ? -15.755 3.237 20.554 1.00 66.69 91 LYS A N 1
ATOM 775 C CA . LYS A 1 91 ? -17.125 3.743 20.777 1.00 66.69 91 LYS A CA 1
ATOM 776 C C . LYS A 1 91 ? -17.433 3.986 22.248 1.00 66.69 91 LYS A C 1
ATOM 778 O O . LYS A 1 91 ? -18.197 4.902 22.546 1.00 66.69 91 LYS A O 1
ATOM 783 N N . ILE A 1 92 ? -16.860 3.187 23.147 1.00 65.75 92 ILE A N 1
ATOM 784 C CA . ILE A 1 92 ? -17.217 3.197 24.567 1.00 65.75 92 ILE A CA 1
ATOM 785 C C . ILE A 1 92 ? -15.954 3.419 25.398 1.00 65.75 92 ILE A C 1
ATOM 787 O O . ILE A 1 92 ? -15.109 2.537 25.529 1.00 65.75 92 ILE A O 1
ATOM 791 N N . ARG A 1 93 ? -15.831 4.614 25.974 1.00 70.75 93 ARG A N 1
ATOM 792 C CA . ARG A 1 93 ? -14.875 4.900 27.059 1.00 70.75 93 ARG A CA 1
ATOM 793 C C . ARG A 1 93 ? -15.630 4.901 28.379 1.00 70.75 93 ARG A C 1
ATOM 795 O O . ARG A 1 93 ? -16.845 4.989 28.366 1.00 70.75 93 ARG A O 1
ATOM 802 N N . HIS A 1 94 ? -14.948 4.817 29.510 1.00 70.81 94 HIS A N 1
ATOM 803 C CA . HIS A 1 94 ? -15.589 5.016 30.811 1.00 70.81 94 HIS A CA 1
ATOM 804 C C . HIS A 1 94 ? -15.101 6.334 31.398 1.00 70.81 94 HIS A C 1
ATOM 806 O O . HIS A 1 94 ? -13.927 6.660 31.246 1.00 70.81 94 HIS A O 1
ATOM 812 N N . CYS A 1 95 ? -15.981 7.089 32.053 1.00 68.12 95 CYS A N 1
ATOM 813 C CA . CYS A 1 95 ? -15.582 8.294 32.776 1.00 68.12 95 CYS A CA 1
ATOM 814 C C . CYS A 1 95 ? -14.581 7.936 33.884 1.00 68.12 95 CYS A C 1
ATOM 816 O O . CYS A 1 95 ? -14.852 7.027 34.675 1.00 68.12 95 CYS A O 1
ATOM 818 N N . SER A 1 96 ? -13.456 8.648 33.995 1.00 67.69 96 SER A N 1
ATOM 819 C CA . SER A 1 96 ? -12.468 8.409 35.059 1.00 67.69 96 SER A CA 1
ATOM 820 C C . SER A 1 96 ? -13.065 8.548 36.456 1.00 67.69 96 SER A C 1
ATOM 822 O O . SER A 1 96 ? -12.708 7.754 37.332 1.00 67.69 96 SER A O 1
ATOM 824 N N . TYR A 1 97 ? -14.005 9.481 36.628 1.00 71.81 97 TYR A N 1
ATOM 825 C CA . TYR A 1 97 ? -14.649 9.801 37.900 1.00 71.81 97 TYR A CA 1
ATOM 826 C C . TYR A 1 97 ? -15.782 8.834 38.273 1.00 71.81 97 TYR A C 1
ATOM 828 O O . TYR A 1 97 ? -15.715 8.181 39.310 1.00 71.81 97 TYR A O 1
ATOM 836 N N . CYS A 1 98 ? -16.814 8.698 37.432 1.00 78.62 98 CYS A N 1
ATOM 837 C CA . CYS A 1 98 ? -18.016 7.923 37.780 1.00 78.62 98 CYS A CA 1
ATOM 838 C C . CYS A 1 98 ? -18.082 6.526 37.146 1.00 78.62 98 CYS A C 1
ATOM 840 O O . CYS A 1 98 ? -19.050 5.803 37.372 1.00 78.62 98 CYS A O 1
ATOM 842 N N . LYS A 1 99 ? -17.076 6.145 36.344 1.00 78.00 99 LYS A N 1
ATOM 843 C CA . LYS A 1 99 ? -16.969 4.852 35.641 1.00 78.00 99 LYS A CA 1
ATOM 844 C C . LYS A 1 99 ? -18.147 4.509 34.727 1.00 78.00 99 LYS A C 1
ATOM 846 O O . LYS A 1 99 ? -18.213 3.392 34.228 1.00 78.00 99 LYS A O 1
ATOM 851 N N . SER A 1 100 ? -19.051 5.448 34.457 1.00 77.19 100 SER A N 1
ATOM 852 C CA . SER A 1 100 ? -20.146 5.237 33.516 1.00 77.19 100 SER A CA 1
ATOM 853 C C . SER A 1 100 ? -19.625 5.226 32.072 1.00 77.19 100 SER A C 1
ATOM 855 O O . SER A 1 100 ? -18.638 5.909 31.766 1.00 77.19 100 SER A O 1
ATOM 857 N N . PRO A 1 101 ? -20.249 4.447 31.173 1.00 72.94 101 PRO A N 1
ATOM 858 C CA . PRO A 1 101 ? -19.859 4.407 29.773 1.00 72.94 101 PRO A CA 1
ATOM 859 C C . PRO A 1 101 ? -20.184 5.738 29.077 1.00 72.94 101 PRO A C 1
ATOM 861 O O . PRO A 1 101 ? -21.317 6.214 29.077 1.00 72.94 101 PRO A O 1
ATOM 864 N N . ILE A 1 102 ? -19.171 6.318 28.448 1.00 73.25 102 ILE A N 1
ATOM 865 C CA . ILE A 1 102 ? -19.217 7.493 27.590 1.00 73.25 102 ILE A CA 1
ATOM 866 C C . ILE A 1 102 ? -19.238 7.017 26.137 1.00 73.25 102 ILE A C 1
ATOM 868 O O . ILE A 1 102 ? -18.257 6.467 25.628 1.00 73.25 102 ILE A O 1
ATOM 872 N N . ASP A 1 103 ? -20.346 7.296 25.455 1.00 73.75 103 ASP A N 1
ATOM 873 C CA . ASP A 1 103 ? -20.410 7.275 23.994 1.00 73.75 103 ASP A CA 1
ATOM 874 C C . ASP A 1 103 ? -19.613 8.472 23.464 1.00 73.75 103 ASP A C 1
ATOM 876 O O . ASP A 1 103 ? -20.042 9.628 23.564 1.00 73.75 103 ASP A O 1
ATOM 880 N N . LEU A 1 104 ? -18.429 8.196 22.918 1.00 68.19 104 LEU A N 1
ATOM 881 C CA . LEU A 1 104 ? -17.503 9.232 22.463 1.00 68.19 104 LEU A CA 1
ATOM 882 C C . LEU A 1 104 ? -18.075 10.095 21.334 1.00 68.19 104 LEU A C 1
ATOM 884 O O . LEU A 1 104 ? -17.758 11.283 21.250 1.00 68.19 104 LEU A O 1
ATOM 888 N N . TYR A 1 105 ? -18.936 9.534 20.483 1.00 66.75 105 TYR A N 1
ATOM 889 C CA . TYR A 1 105 ? -19.547 10.272 19.381 1.00 66.75 105 TYR A CA 1
ATOM 890 C C . TYR A 1 105 ? -20.585 11.272 19.896 1.00 66.75 105 TYR A C 1
ATOM 892 O O . TYR A 1 105 ? -20.572 12.442 19.510 1.00 66.75 105 TYR A O 1
ATOM 900 N N . LYS A 1 106 ? -21.455 10.843 20.819 1.00 69.19 106 LYS A N 1
ATOM 901 C CA . LYS A 1 106 ? -22.399 11.758 21.478 1.00 69.19 106 LYS A CA 1
ATOM 902 C C . LYS A 1 106 ? -21.654 12.818 22.276 1.00 69.19 106 LYS A C 1
ATOM 904 O O . LYS A 1 106 ? -21.950 13.999 22.128 1.00 69.19 106 LYS A O 1
ATOM 909 N N . PHE A 1 107 ? -20.661 12.416 23.067 1.00 68.25 107 PHE A N 1
ATOM 910 C CA . PHE A 1 107 ? -19.900 13.329 23.915 1.00 68.25 107 PHE A CA 1
ATOM 911 C C . PHE A 1 107 ? -19.198 14.426 23.105 1.00 68.25 107 PHE A C 1
ATOM 913 O O . PHE A 1 107 ? -19.347 15.607 23.410 1.00 68.25 107 PHE A O 1
ATOM 920 N N . THR A 1 108 ? -18.479 14.060 22.042 1.00 65.25 108 THR A N 1
ATOM 921 C CA . THR A 1 108 ? -17.808 15.037 21.165 1.00 65.25 108 THR A CA 1
ATOM 922 C C . THR A 1 108 ? -18.803 15.954 20.458 1.00 65.25 108 THR A C 1
ATOM 924 O O . THR A 1 108 ? -18.562 17.155 20.377 1.00 65.25 108 THR A O 1
ATOM 927 N N . LYS A 1 109 ? -19.949 15.428 20.008 1.00 67.62 109 LYS A N 1
ATOM 928 C CA . LYS A 1 109 ? -21.010 16.224 19.374 1.00 67.62 109 LYS A CA 1
ATOM 929 C C . LYS A 1 109 ? -21.643 17.241 20.332 1.00 67.62 109 LYS A C 1
ATOM 931 O O . LYS A 1 109 ? -21.873 18.373 19.920 1.00 67.62 109 LYS A O 1
ATOM 936 N N . TYR A 1 110 ? -21.910 16.863 21.585 1.00 68.81 110 TYR A N 1
ATOM 937 C CA . TYR A 1 110 ? -22.454 17.780 22.598 1.00 68.81 110 TYR A CA 1
ATOM 938 C C . TYR A 1 110 ? -21.449 18.851 23.032 1.00 68.81 110 TYR A C 1
ATOM 940 O O . TYR A 1 110 ? -21.854 19.940 23.421 1.00 68.81 110 TYR A O 1
ATOM 948 N N . ASN A 1 111 ? -20.152 18.564 22.924 1.00 66.69 111 ASN A N 1
ATOM 949 C CA . ASN A 1 111 ? -19.085 19.473 23.324 1.00 66.69 111 ASN A CA 1
ATOM 950 C C . ASN A 1 111 ? -18.344 20.062 22.108 1.00 66.69 111 ASN A C 1
ATOM 952 O O . ASN A 1 111 ? -17.120 20.090 22.089 1.00 66.69 111 ASN A O 1
ATOM 956 N N . ASN A 1 112 ? -19.059 20.511 21.069 1.00 65.75 112 ASN A N 1
ATOM 957 C CA . ASN A 1 112 ? -18.489 21.268 19.937 1.00 65.75 112 ASN A CA 1
ATOM 958 C C . ASN A 1 112 ? -17.264 20.631 19.246 1.00 65.75 112 ASN A C 1
ATOM 960 O O . ASN A 1 112 ? -16.362 21.336 18.799 1.00 65.75 112 ASN A O 1
ATOM 964 N N . TYR A 1 113 ? -17.229 19.303 19.118 1.00 58.75 113 TYR A N 1
ATOM 965 C CA . TYR A 1 113 ? -16.114 18.567 18.512 1.00 58.75 113 TYR A CA 1
ATOM 966 C C . TYR A 1 113 ? -14.759 18.817 19.192 1.00 58.75 113 TYR A C 1
ATOM 968 O O . TYR A 1 113 ? -13.737 18.887 18.500 1.00 58.75 113 TYR A O 1
ATOM 976 N N . LEU A 1 114 ? -14.734 18.915 20.531 1.00 55.34 114 LEU A N 1
ATOM 977 C CA . LEU A 1 114 ? -13.487 18.862 21.304 1.00 55.34 114 LEU A CA 1
ATOM 978 C C . LEU A 1 114 ? -12.582 17.753 20.755 1.00 55.34 114 LEU A C 1
ATOM 980 O O . LEU A 1 114 ? -12.998 16.601 20.569 1.00 55.34 114 LEU A O 1
ATOM 984 N N . LYS A 1 115 ? -11.340 18.114 20.443 1.00 54.94 115 LYS A N 1
ATOM 985 C CA . LYS A 1 115 ? -10.372 17.186 19.868 1.00 54.94 115 LYS A CA 1
ATOM 986 C C . LYS A 1 115 ? -9.985 16.165 20.932 1.00 54.94 115 LYS A C 1
ATOM 988 O O . LYS A 1 115 ? -9.927 16.467 22.115 1.00 54.94 115 LYS A O 1
ATOM 993 N N . ILE A 1 116 ? -9.637 14.954 20.500 1.00 50.94 116 ILE A N 1
ATOM 994 C CA . ILE A 1 116 ? -9.296 13.813 21.375 1.00 50.94 116 ILE A CA 1
ATOM 995 C C . ILE A 1 116 ? -8.256 14.159 22.465 1.00 50.94 116 ILE A C 1
ATOM 997 O O . ILE A 1 116 ? -8.280 13.559 23.533 1.00 50.94 116 ILE A O 1
ATOM 1001 N N . TYR A 1 117 ? -7.353 15.122 22.236 1.00 55.62 117 TYR A N 1
ATOM 1002 C CA . TYR A 1 117 ? -6.386 15.552 23.256 1.00 55.62 117 TYR A CA 1
ATOM 1003 C C . TYR A 1 117 ? -6.983 16.470 24.337 1.00 55.62 117 TYR A C 1
ATOM 1005 O O . TYR A 1 117 ? -6.488 16.455 25.456 1.00 55.62 117 TYR A O 1
ATOM 1013 N N . GLU A 1 118 ? -8.036 17.229 24.025 1.00 54.81 118 GLU A N 1
ATOM 1014 C CA . GLU A 1 118 ? -8.749 18.139 24.944 1.00 54.81 118 GLU A CA 1
ATOM 1015 C C . GLU A 1 118 ? -9.654 17.357 25.902 1.00 54.81 118 GLU A C 1
ATOM 1017 O O . GLU A 1 118 ? -10.061 17.850 26.945 1.00 54.81 118 GLU A O 1
ATOM 1022 N N . LEU A 1 119 ? -9.931 16.099 25.562 1.00 56.41 119 LEU A N 1
ATOM 1023 C CA . LEU A 1 119 ? -10.743 15.182 26.350 1.00 56.41 119 LEU A CA 1
ATOM 1024 C C . LEU A 1 119 ? -9.926 14.372 27.365 1.00 56.41 119 LEU A C 1
ATOM 1026 O O . LEU A 1 119 ? -10.503 13.654 28.176 1.00 56.41 119 LEU A O 1
ATOM 1030 N N . LYS A 1 120 ? -8.591 14.498 27.349 1.00 55.47 120 LYS A N 1
ATOM 1031 C CA . LYS A 1 120 ? -7.695 13.755 28.248 1.00 55.47 120 LYS A CA 1
ATOM 1032 C C . LYS A 1 120 ? -7.911 14.059 29.732 1.00 55.47 120 LYS A C 1
ATOM 1034 O O . LYS A 1 120 ? -7.554 13.217 30.541 1.00 55.47 120 LYS A O 1
ATOM 1039 N N . GLU A 1 121 ? -8.476 15.214 30.078 1.00 52.12 121 GLU A N 1
ATOM 1040 C CA . GLU A 1 121 ? -8.744 15.588 31.477 1.00 52.12 121 GLU A CA 1
ATOM 1041 C C . GLU A 1 121 ? -10.122 15.132 31.988 1.00 52.12 121 GLU A C 1
ATOM 1043 O O . GLU A 1 121 ? -10.385 15.183 33.184 1.00 52.12 121 GLU A O 1
ATOM 1048 N N . VAL A 1 122 ? -11.002 14.661 31.095 1.00 52.69 122 VAL A N 1
ATOM 1049 C CA . VAL A 1 122 ? -12.359 14.175 31.429 1.00 52.69 122 VAL A CA 1
ATOM 1050 C C . VAL A 1 122 ? -12.426 12.637 31.434 1.00 52.69 122 VAL A C 1
ATOM 1052 O O . VAL A 1 122 ? -13.399 12.036 31.902 1.00 52.69 122 VAL A O 1
ATOM 1055 N N . TRP A 1 123 ? -11.397 11.995 30.879 1.00 51.94 123 TRP A N 1
ATOM 1056 C CA . TRP A 1 123 ? -11.274 10.549 30.693 1.00 51.94 123 TRP A CA 1
ATOM 1057 C C . TRP A 1 123 ? -10.451 9.864 31.770 1.00 51.94 123 TRP A C 1
ATOM 1059 O O . TRP A 1 123 ? -9.672 10.545 32.469 1.00 51.94 123 TRP A O 1
#

pLDDT: mean 79.14, std 16.28, range [32.28, 96.44]

Sequence (123 aa):
MSYFRKLNNAALWDNIHKLRKSIKLEPNFKERVCWNCKKELNIYDFLSDNIELSHVFILSLWQNRILEFHCCECFKNLKSHELKSIERDLKIRHCSYCKSPIDLYKFTKYNNYLKIYELKEVW